Protein AF-A0A7X0PDZ9-F1 (afdb_monomer_lite)

pLDDT: mean 78.88, std 13.22, range [34.94, 92.25]

Organism: NCBI:txid592050

Sequence (84 aa):
MAIKVEPVALKVMGVVGLDAAQEMLNSRLIDVGCAVVKGESLLVSPDDA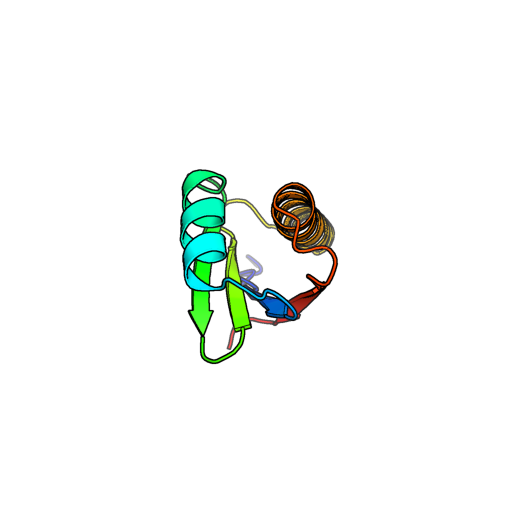NLRDEGDYRWFEAVVISLLHEHGEAAARGTVHPPQ

Structure (mmCIF, N/CA/C/O backbone):
data_AF-A0A7X0PDZ9-F1
#
_entry.id   AF-A0A7X0PDZ9-F1
#
loop_
_atom_site.group_PDB
_atom_site.id
_atom_site.type_symbol
_atom_site.label_atom_id
_atom_site.label_alt_id
_atom_site.label_comp_id
_atom_site.label_asym_id
_atom_site.label_entity_id
_atom_site.label_seq_id
_atom_site.pdbx_PDB_ins_code
_atom_site.Cartn_x
_atom_site.Cartn_y
_atom_site.Cartn_z
_atom_site.occupancy
_atom_site.B_iso_or_equiv
_atom_site.auth_seq_id
_atom_site.auth_comp_id
_atom_site.auth_asym_id
_atom_site.auth_atom_id
_atom_site.pdbx_PDB_model_num
ATOM 1 N N . MET A 1 1 ? 19.005 -9.446 -24.359 1.00 34.94 1 MET A N 1
ATOM 2 C CA . MET A 1 1 ? 18.012 -10.123 -23.499 1.00 34.94 1 MET A CA 1
ATOM 3 C C . MET A 1 1 ? 17.314 -9.045 -22.693 1.00 34.94 1 MET A C 1
ATOM 5 O O . MET A 1 1 ? 18.003 -8.340 -21.972 1.00 34.94 1 MET A O 1
ATOM 9 N N . ALA A 1 2 ? 16.008 -8.849 -22.876 1.00 41.31 2 ALA A N 1
ATOM 10 C CA . ALA A 1 2 ? 15.236 -7.979 -21.995 1.00 41.31 2 ALA A CA 1
ATOM 11 C C . ALA A 1 2 ? 14.936 -8.785 -20.729 1.00 41.31 2 ALA A C 1
ATOM 13 O O . ALA A 1 2 ? 14.238 -9.796 -20.804 1.00 41.31 2 ALA A O 1
ATOM 14 N N . ILE A 1 3 ? 15.534 -8.400 -19.603 1.00 39.16 3 ILE A N 1
ATOM 15 C CA . ILE A 1 3 ? 15.124 -8.923 -18.301 1.00 39.16 3 ILE A CA 1
ATOM 16 C C . ILE A 1 3 ? 13.711 -8.384 -18.099 1.00 39.16 3 ILE A C 1
ATOM 18 O O . ILE A 1 3 ? 13.517 -7.177 -17.971 1.00 39.16 3 ILE A O 1
ATOM 22 N N . LYS A 1 4 ? 12.721 -9.271 -18.192 1.00 46.09 4 LYS A N 1
ATOM 23 C CA . LYS A 1 4 ? 11.335 -8.954 -17.873 1.00 46.09 4 LYS A CA 1
ATOM 24 C C . LYS A 1 4 ? 11.286 -8.904 -16.347 1.00 46.09 4 LYS A C 1
ATOM 26 O O . LYS A 1 4 ? 11.232 -9.946 -15.705 1.00 46.09 4 LYS A O 1
ATOM 31 N N . VAL A 1 5 ? 11.490 -7.717 -15.782 1.00 51.06 5 VAL A N 1
ATOM 32 C CA . VAL A 1 5 ? 11.281 -7.491 -14.350 1.00 51.06 5 VAL A CA 1
ATOM 33 C C . VAL A 1 5 ? 9.778 -7.604 -14.151 1.00 51.06 5 VAL A C 1
ATOM 35 O O . VAL A 1 5 ? 9.024 -6.837 -14.741 1.00 51.06 5 VAL A O 1
ATOM 38 N N . GLU A 1 6 ? 9.353 -8.644 -13.449 1.00 52.56 6 GLU A N 1
ATOM 39 C CA . GLU A 1 6 ? 7.950 -8.821 -13.095 1.00 52.56 6 GLU A CA 1
ATOM 40 C C . GLU A 1 6 ? 7.625 -7.955 -11.863 1.00 52.56 6 GLU A C 1
ATOM 42 O O . GLU A 1 6 ? 8.500 -7.779 -11.004 1.00 52.56 6 GLU A O 1
ATOM 47 N N . PRO A 1 7 ? 6.395 -7.421 -11.758 1.00 57.06 7 PRO A N 1
ATOM 48 C CA . PRO A 1 7 ? 5.988 -6.541 -10.664 1.00 57.06 7 PRO A CA 1
ATOM 49 C C . PRO A 1 7 ? 6.098 -7.232 -9.313 1.00 57.06 7 PRO A C 1
ATOM 51 O O . PRO A 1 7 ? 5.524 -8.294 -9.085 1.00 57.06 7 PRO A O 1
ATOM 54 N N . VAL A 1 8 ? 6.766 -6.583 -8.370 1.00 66.25 8 VAL A N 1
ATOM 55 C CA . VAL A 1 8 ? 6.895 -7.041 -6.986 1.00 66.25 8 VAL A CA 1
ATOM 56 C C . VAL A 1 8 ? 5.876 -6.288 -6.121 1.00 66.25 8 VAL A C 1
ATOM 58 O O . VAL A 1 8 ? 5.790 -5.063 -6.189 1.00 66.25 8 VAL A O 1
ATOM 61 N N . ALA A 1 9 ? 5.095 -6.998 -5.302 1.00 76.31 9 ALA A N 1
ATOM 62 C CA . ALA A 1 9 ? 4.042 -6.404 -4.470 1.00 76.31 9 ALA A CA 1
ATOM 63 C C . ALA A 1 9 ? 4.528 -6.160 -3.034 1.00 76.31 9 ALA A C 1
ATOM 65 O O . ALA A 1 9 ? 5.162 -7.022 -2.427 1.00 76.31 9 ALA A O 1
ATOM 66 N N . LEU A 1 10 ? 4.188 -5.016 -2.443 1.00 81.62 10 LEU A N 1
ATOM 67 C CA . LEU A 1 10 ? 4.489 -4.700 -1.049 1.00 81.62 10 LEU A CA 1
ATOM 68 C C . LEU A 1 10 ? 3.342 -5.150 -0.143 1.00 81.62 10 LEU A C 1
ATOM 70 O O . LEU A 1 10 ? 2.209 -4.706 -0.303 1.00 81.62 10 LEU A O 1
ATOM 74 N N . LYS A 1 11 ? 3.623 -5.983 0.857 1.00 85.06 11 LYS A N 1
ATOM 75 C CA . LYS A 1 11 ? 2.674 -6.288 1.927 1.00 85.06 11 LYS A CA 1
ATOM 76 C C . LYS A 1 11 ? 2.909 -5.365 3.107 1.00 85.06 11 LYS A C 1
ATOM 78 O O . LYS A 1 11 ? 3.986 -5.363 3.695 1.00 85.06 11 LYS A O 1
ATOM 83 N N . VAL A 1 12 ? 1.869 -4.642 3.486 1.00 84.12 12 VAL A N 1
ATOM 84 C CA . VAL A 1 12 ? 1.838 -3.799 4.670 1.00 84.12 12 VAL A CA 1
ATOM 85 C C . VAL A 1 12 ? 1.042 -4.486 5.779 1.00 84.12 12 VAL A C 1
ATOM 87 O O . VAL A 1 12 ? -0.055 -5.008 5.555 1.00 84.12 12 VAL A O 1
ATOM 90 N N . MET A 1 13 ? 1.606 -4.488 6.985 1.00 85.38 13 MET A N 1
ATOM 91 C CA . MET A 1 13 ? 1.006 -5.048 8.200 1.00 85.38 13 MET A CA 1
ATOM 92 C C . MET A 1 13 ? 0.915 -3.994 9.307 1.00 85.38 13 MET A C 1
ATOM 94 O O . MET A 1 13 ? 1.668 -3.023 9.291 1.00 85.38 13 MET A O 1
ATOM 98 N N . GLY A 1 14 ? 0.033 -4.217 10.289 1.00 82.44 14 GLY A N 1
ATOM 99 C CA . GLY A 1 14 ? -0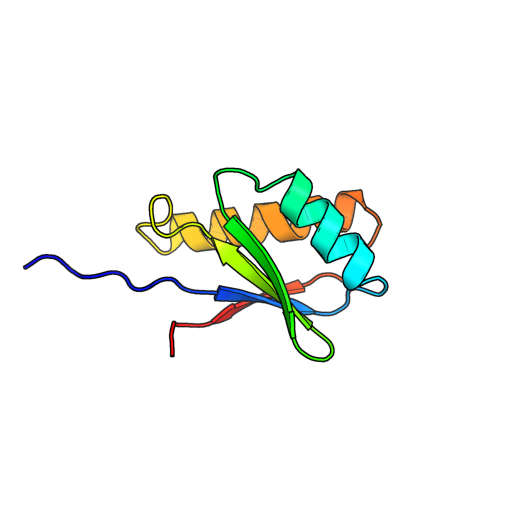.098 -3.355 11.474 1.00 82.44 14 GLY A CA 1
ATOM 100 C C . GLY A 1 14 ? -0.980 -2.118 11.284 1.00 82.44 14 GLY A C 1
ATOM 101 O O . GLY A 1 14 ? -0.923 -1.218 12.113 1.00 82.44 14 GLY A O 1
ATOM 102 N N . VAL A 1 15 ? -1.774 -2.082 10.212 1.00 85.25 15 VAL A N 1
ATOM 103 C CA . VAL A 1 15 ? -2.732 -1.009 9.912 1.00 85.25 15 VAL A CA 1
ATOM 104 C C . VAL A 1 15 ? -4.079 -1.351 10.545 1.00 85.25 15 VAL A C 1
ATOM 106 O O . VAL A 1 15 ? -4.623 -2.423 10.277 1.00 85.25 15 VAL A O 1
ATOM 109 N N . VAL A 1 16 ? -4.614 -0.458 11.379 1.00 83.06 16 VAL A N 1
ATOM 110 C CA . VAL A 1 16 ? -5.874 -0.689 12.107 1.00 83.06 16 VAL A CA 1
ATOM 111 C C . VAL A 1 16 ? -7.090 -0.439 11.205 1.00 83.06 16 VAL A C 1
ATOM 113 O O . VAL A 1 16 ? -8.083 -1.160 11.305 1.00 83.06 16 VAL A O 1
ATOM 116 N N . GLY A 1 17 ? -7.008 0.532 10.286 1.00 88.69 17 GLY A N 1
ATOM 117 C CA . GLY A 1 17 ? -8.065 0.849 9.318 1.00 88.69 17 GLY A CA 1
ATOM 118 C C . GLY A 1 17 ? -7.725 0.466 7.876 1.00 88.69 17 GLY A C 1
ATOM 119 O O . GLY A 1 17 ? -7.406 1.343 7.080 1.00 88.69 17 GLY A O 1
ATOM 120 N N . LEU A 1 18 ? -7.816 -0.821 7.514 1.00 89.12 18 LEU A N 1
ATOM 121 C CA . LEU A 1 18 ? -7.399 -1.315 6.187 1.00 89.12 18 LEU A CA 1
ATOM 122 C C . LEU A 1 18 ? -8.152 -0.666 5.012 1.00 89.12 18 LEU A C 1
ATOM 124 O O . LEU A 1 18 ? -7.506 -0.255 4.052 1.00 89.12 18 LEU A O 1
ATOM 128 N N . ASP A 1 19 ? -9.477 -0.522 5.095 1.00 90.50 19 ASP A N 1
ATOM 129 C CA . ASP A 1 19 ? -10.278 0.068 4.008 1.00 90.50 19 ASP A CA 1
ATOM 130 C C . ASP A 1 19 ? -9.994 1.570 3.842 1.00 90.50 19 ASP A C 1
ATOM 132 O O . ASP A 1 19 ? -9.796 2.059 2.731 1.00 90.50 19 ASP A O 1
ATOM 136 N N . ALA A 1 20 ? -9.889 2.298 4.958 1.00 89.88 20 ALA A N 1
ATOM 137 C CA . ALA A 1 20 ? -9.542 3.718 4.952 1.00 89.88 20 ALA A CA 1
ATOM 138 C C . ALA A 1 20 ? -8.113 3.947 4.430 1.00 89.88 20 ALA A C 1
ATOM 140 O O . ALA A 1 20 ? -7.870 4.853 3.632 1.00 89.88 20 ALA A O 1
ATOM 141 N N . ALA A 1 21 ? -7.170 3.092 4.831 1.00 89.69 21 ALA A N 1
ATOM 142 C CA . ALA A 1 21 ? -5.803 3.114 4.330 1.00 89.69 21 ALA A CA 1
ATOM 143 C C . ALA A 1 21 ? -5.738 2.779 2.834 1.00 89.69 21 ALA A C 1
ATOM 145 O O . ALA A 1 21 ? -4.976 3.410 2.106 1.00 89.69 21 ALA A O 1
ATOM 146 N N . GLN A 1 22 ? -6.552 1.831 2.359 1.00 92.00 22 GLN A N 1
ATOM 147 C CA . GLN A 1 22 ? -6.659 1.504 0.940 1.00 92.00 22 GLN A CA 1
ATOM 148 C C . GLN A 1 22 ? -7.133 2.713 0.127 1.00 92.00 22 GLN A C 1
ATOM 150 O O . GLN A 1 22 ? -6.500 3.066 -0.868 1.00 92.00 22 GLN A O 1
ATOM 155 N N . GLU A 1 23 ? -8.238 3.340 0.534 1.00 92.25 23 GLU A N 1
ATOM 156 C CA . GLU A 1 23 ? -8.796 4.506 -0.155 1.00 92.25 23 GLU A CA 1
ATOM 157 C C . GLU A 1 23 ? -7.799 5.673 -0.161 1.00 92.25 23 GLU A C 1
ATOM 159 O O . GLU A 1 23 ? -7.532 6.264 -1.210 1.00 92.25 23 GLU A O 1
ATOM 164 N N . MET A 1 24 ? -7.172 5.941 0.989 1.00 91.31 24 MET A N 1
ATOM 165 C CA . MET A 1 24 ? -6.146 6.971 1.128 1.00 91.31 24 MET A CA 1
ATOM 166 C C . MET A 1 24 ? -4.967 6.713 0.188 1.00 91.31 24 MET A C 1
ATOM 168 O O . MET A 1 24 ? -4.608 7.601 -0.588 1.00 91.31 24 MET A O 1
ATOM 172 N N . LEU A 1 25 ? -4.402 5.503 0.191 1.00 90.56 25 LEU A N 1
ATOM 173 C CA . LEU A 1 25 ? -3.279 5.167 -0.681 1.00 90.56 25 LEU A CA 1
ATOM 174 C C . LEU A 1 25 ? -3.669 5.255 -2.157 1.00 90.56 25 LEU A C 1
ATOM 176 O O . LEU A 1 25 ? -2.942 5.871 -2.927 1.00 90.56 25 LEU A O 1
ATOM 180 N N . ASN A 1 26 ? -4.832 4.737 -2.558 1.00 90.25 26 ASN A N 1
ATOM 1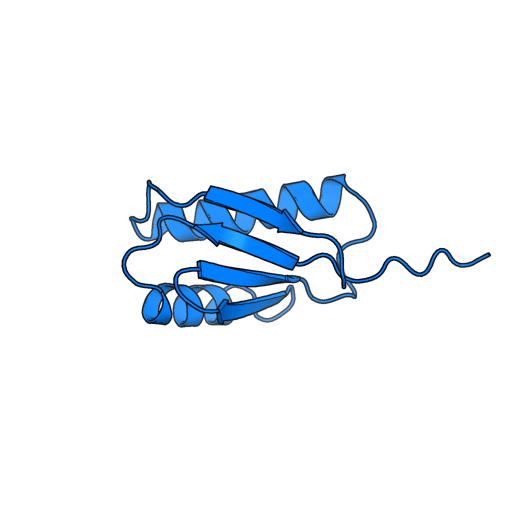81 C CA . ASN A 1 26 ? -5.296 4.837 -3.946 1.00 90.25 26 ASN A CA 1
ATOM 182 C C . ASN A 1 26 ? -5.522 6.289 -4.392 1.00 90.25 26 ASN A C 1
ATOM 184 O O . ASN A 1 26 ? -5.268 6.615 -5.547 1.00 90.25 26 ASN A O 1
ATOM 188 N N . SER A 1 27 ? -5.927 7.184 -3.485 1.00 90.88 27 SER A N 1
ATOM 189 C CA . SER A 1 27 ? -6.042 8.620 -3.783 1.00 90.88 27 SER A CA 1
ATOM 190 C C . SER A 1 27 ? -4.688 9.332 -3.920 1.00 90.88 27 SER A C 1
ATOM 192 O O . SER A 1 27 ? -4.605 10.398 -4.527 1.00 90.88 27 SER A O 1
ATOM 194 N N . ARG A 1 28 ? -3.618 8.760 -3.353 1.00 87.56 28 ARG A N 1
ATOM 195 C CA . ARG A 1 28 ? -2.266 9.342 -3.325 1.00 87.56 28 ARG A CA 1
ATOM 196 C C . ARG A 1 28 ? -1.316 8.719 -4.349 1.00 87.56 28 ARG A C 1
ATOM 198 O O . ARG A 1 28 ? -0.369 9.382 -4.755 1.00 87.56 28 ARG A O 1
ATOM 205 N N . LEU A 1 29 ? -1.563 7.478 -4.766 1.00 85.12 29 LEU A N 1
ATOM 206 C CA . LEU A 1 29 ? -0.703 6.693 -5.659 1.00 85.12 29 LEU A CA 1
ATOM 207 C C . LEU A 1 29 ? -1.197 6.661 -7.118 1.00 85.12 29 LEU A C 1
ATOM 209 O O . LEU A 1 29 ? -0.743 5.808 -7.870 1.00 85.12 29 LEU A O 1
ATOM 213 N N . ILE A 1 30 ? -2.081 7.587 -7.519 1.00 78.56 30 ILE A N 1
ATOM 214 C CA . ILE A 1 30 ? -2.874 7.583 -8.773 1.00 78.56 30 ILE A CA 1
ATOM 215 C C . ILE A 1 30 ? -2.077 7.234 -10.054 1.00 78.56 30 ILE A C 1
ATOM 217 O O . ILE A 1 30 ? -2.653 6.634 -10.955 1.00 78.56 30 ILE A O 1
ATOM 221 N N . ASP A 1 31 ? -0.769 7.510 -10.112 1.00 77.88 31 ASP A N 1
ATOM 222 C CA . ASP A 1 31 ? 0.092 7.254 -11.285 1.00 77.88 31 ASP A CA 1
ATOM 223 C C . ASP A 1 31 ? 1.286 6.314 -11.015 1.00 77.88 31 ASP A C 1
ATOM 225 O O . ASP A 1 31 ? 2.170 6.141 -11.857 1.00 77.88 31 ASP A O 1
ATOM 229 N N . VAL A 1 32 ? 1.383 5.764 -9.804 1.00 76.62 32 VAL A N 1
ATOM 230 C CA . VAL A 1 32 ? 2.557 4.998 -9.352 1.00 76.62 32 VAL A CA 1
ATOM 231 C C . VAL A 1 32 ? 2.205 3.658 -8.722 1.00 76.62 32 VAL A C 1
ATOM 233 O O . VAL A 1 32 ? 3.112 2.868 -8.475 1.00 76.62 32 VAL A O 1
ATOM 236 N N . GLY A 1 33 ? 0.926 3.376 -8.465 1.00 83.12 33 GLY A N 1
ATOM 237 C CA . GLY A 1 33 ? 0.488 2.080 -7.966 1.00 83.12 33 GLY A CA 1
ATOM 238 C C . GLY A 1 33 ? -0.946 2.053 -7.456 1.00 83.12 33 GLY A C 1
ATOM 239 O O . GLY A 1 33 ? -1.695 3.021 -7.545 1.00 83.12 33 GLY A O 1
ATOM 240 N N . CYS A 1 34 ? -1.327 0.919 -6.885 1.00 86.81 34 CYS A N 1
ATOM 241 C CA . CYS A 1 34 ? -2.623 0.704 -6.268 1.00 86.81 34 CYS A CA 1
ATOM 242 C C . CYS A 1 34 ? -2.495 -0.115 -4.982 1.00 86.81 34 CYS A C 1
ATOM 244 O O . CYS A 1 34 ? -1.581 -0.920 -4.812 1.00 86.81 34 CYS A O 1
ATOM 246 N N . ALA A 1 35 ? -3.436 0.079 -4.069 1.00 89.12 35 ALA A N 1
ATOM 247 C CA . ALA A 1 35 ? -3.582 -0.675 -2.839 1.00 89.12 35 ALA A CA 1
ATOM 248 C C . ALA A 1 35 ? -4.850 -1.538 -2.881 1.00 89.12 35 ALA A C 1
ATOM 250 O O . ALA A 1 35 ? -5.922 -1.099 -3.317 1.00 89.12 35 ALA A O 1
ATOM 251 N N . VAL A 1 36 ? -4.735 -2.764 -2.374 1.00 88.19 36 VAL A N 1
ATOM 252 C CA . VAL A 1 36 ? -5.823 -3.730 -2.208 1.00 88.19 36 VAL A CA 1
ATOM 253 C C . VAL A 1 36 ? -5.731 -4.403 -0.843 1.00 88.19 36 VAL A C 1
ATOM 255 O O . VAL A 1 36 ? -4.649 -4.745 -0.369 1.00 88.19 36 VAL A O 1
ATOM 258 N N . VAL A 1 37 ? -6.871 -4.632 -0.202 1.00 88.25 37 VAL A N 1
ATOM 259 C CA . VAL A 1 37 ? -6.930 -5.391 1.052 1.00 88.25 37 VAL A CA 1
ATOM 260 C C . VAL A 1 37 ? -6.910 -6.889 0.735 1.00 88.25 37 VAL A C 1
ATOM 262 O O . VAL A 1 37 ? -7.692 -7.374 -0.083 1.00 88.25 37 VAL A O 1
ATOM 265 N N . LYS A 1 38 ? -6.022 -7.647 1.387 1.00 86.75 38 LYS A N 1
ATOM 266 C CA . LYS A 1 38 ? -5.963 -9.113 1.295 1.00 86.75 38 LYS A CA 1
ATOM 267 C C . LYS A 1 38 ? -5.849 -9.725 2.688 1.00 86.75 38 LYS A C 1
ATOM 269 O O . LYS A 1 38 ? -4.761 -9.808 3.258 1.00 86.75 38 LYS A O 1
ATOM 274 N N . GLY A 1 39 ? -6.976 -10.211 3.205 1.00 86.12 39 GLY A N 1
ATOM 275 C CA . GLY A 1 39 ? -7.062 -10.723 4.572 1.00 86.12 39 GLY A CA 1
ATOM 276 C C . GLY A 1 39 ? -6.791 -9.606 5.580 1.00 86.12 39 GLY A C 1
ATOM 277 O O . GLY A 1 39 ? -7.366 -8.531 5.475 1.00 86.12 39 GLY A O 1
ATOM 278 N N . GLU A 1 40 ? -5.880 -9.844 6.518 1.00 84.94 40 GLU A N 1
ATOM 279 C CA . GLU A 1 40 ? -5.486 -8.882 7.561 1.00 84.94 40 GLU A CA 1
ATOM 280 C C . GLU A 1 40 ? -4.308 -7.991 7.127 1.00 84.94 40 GLU A C 1
ATOM 282 O O . GLU A 1 40 ? -3.454 -7.604 7.926 1.00 84.94 40 GLU A O 1
ATOM 287 N N . SER A 1 41 ? -4.148 -7.756 5.827 1.00 84.62 41 SER A N 1
ATOM 288 C CA . SER A 1 41 ? -2.997 -7.030 5.292 1.00 84.62 41 SER A CA 1
ATOM 289 C C . SER A 1 41 ? -3.383 -6.175 4.102 1.00 84.62 41 SER A C 1
ATOM 291 O O . SER A 1 41 ? -4.293 -6.510 3.342 1.00 84.62 41 SER A O 1
ATOM 293 N N . LEU A 1 42 ? -2.643 -5.087 3.925 1.00 86.44 42 LEU A N 1
ATOM 294 C CA . LEU A 1 42 ? -2.785 -4.193 2.788 1.00 86.44 42 LEU A CA 1
ATOM 295 C C . LEU A 1 42 ? -1.678 -4.520 1.789 1.00 86.44 42 LEU A C 1
ATOM 297 O O . LEU A 1 42 ? -0.499 -4.427 2.112 1.00 86.44 42 LEU A O 1
ATOM 301 N N . LEU A 1 43 ? -2.046 -4.967 0.596 1.00 87.38 43 LEU A N 1
ATOM 302 C CA . LEU A 1 43 ? -1.106 -5.165 -0.497 1.00 87.38 43 LEU A CA 1
ATOM 303 C C . LEU A 1 43 ? -1.065 -3.905 -1.345 1.00 87.38 43 LEU A C 1
ATOM 305 O O . LEU A 1 43 ? -2.104 -3.438 -1.797 1.00 87.38 43 LEU A O 1
ATOM 309 N N . VAL A 1 44 ? 0.127 -3.385 -1.593 1.00 85.75 44 VAL A N 1
ATOM 310 C CA . VAL A 1 44 ? 0.346 -2.234 -2.460 1.00 85.75 44 VAL A CA 1
ATOM 311 C C . VAL A 1 44 ? 1.205 -2.682 -3.626 1.00 85.75 44 VAL A C 1
ATOM 313 O O . VAL A 1 44 ? 2.324 -3.155 -3.442 1.00 85.75 44 VAL A O 1
ATOM 316 N N . SER A 1 45 ? 0.650 -2.582 -4.825 1.00 83.44 45 SER A N 1
ATOM 317 C CA . SER A 1 45 ? 1.334 -2.929 -6.062 1.00 83.44 45 SER A CA 1
ATOM 318 C C . SER A 1 45 ? 1.718 -1.637 -6.775 1.00 83.44 45 SER A C 1
ATOM 320 O O . SER A 1 45 ? 0.843 -0.808 -7.017 1.00 83.44 45 SER A O 1
ATOM 322 N N . PRO A 1 46 ? 2.999 -1.426 -7.077 1.00 79.25 46 PRO A N 1
ATOM 323 C CA . PRO A 1 46 ? 3.419 -0.324 -7.923 1.00 79.25 46 PRO A CA 1
ATOM 324 C C . PRO A 1 46 ? 2.916 -0.537 -9.353 1.00 79.25 46 PRO A C 1
ATOM 326 O O . PRO A 1 46 ? 2.692 -1.673 -9.771 1.00 79.25 46 PRO A O 1
ATOM 329 N N . ASP A 1 47 ? 2.739 0.546 -10.104 1.00 77.56 47 ASP A N 1
ATOM 330 C CA . ASP A 1 47 ? 2.496 0.433 -11.538 1.00 77.56 47 ASP A CA 1
ATOM 331 C C . ASP A 1 47 ? 3.801 -0.014 -12.216 1.00 77.56 47 ASP A C 1
ATOM 333 O O . ASP A 1 47 ? 4.864 0.587 -12.011 1.00 77.56 47 ASP A O 1
ATOM 337 N N . ASP A 1 48 ? 3.713 -1.083 -13.007 1.00 63.91 48 ASP A N 1
ATOM 338 C CA . ASP A 1 48 ? 4.829 -1.813 -13.629 1.00 63.91 48 ASP A CA 1
ATOM 339 C C . ASP A 1 48 ? 5.796 -0.907 -14.411 1.00 63.91 48 ASP A C 1
ATOM 341 O O . ASP A 1 48 ? 6.959 -1.241 -14.637 1.00 63.91 48 ASP A O 1
ATOM 345 N N . ALA A 1 49 ? 5.327 0.265 -14.840 1.00 58.53 49 ALA A N 1
ATOM 346 C CA . ALA A 1 49 ? 6.093 1.203 -15.647 1.00 58.53 49 ALA A CA 1
ATOM 347 C C . ALA A 1 49 ? 7.230 1.922 -14.891 1.00 58.53 49 ALA A C 1
ATOM 349 O O . ALA A 1 49 ? 8.176 2.396 -15.535 1.00 58.53 49 ALA A O 1
ATOM 350 N N . ASN A 1 50 ? 7.158 2.022 -13.557 1.00 63.66 50 ASN A N 1
ATOM 351 C CA . ASN A 1 50 ? 8.003 2.947 -12.792 1.00 63.66 50 ASN A CA 1
ATOM 352 C C . ASN A 1 50 ? 9.081 2.295 -11.917 1.00 63.66 50 ASN A C 1
ATOM 354 O O . ASN A 1 50 ? 9.986 3.015 -11.502 1.00 63.66 50 ASN A O 1
ATOM 358 N N . LEU A 1 51 ? 9.050 0.980 -11.672 1.00 72.56 51 LEU A N 1
ATOM 359 C CA . LEU A 1 51 ? 10.066 0.316 -10.844 1.00 72.56 51 LEU A CA 1
ATOM 360 C C . LEU A 1 51 ? 10.952 -0.611 -11.673 1.00 72.56 51 LEU A C 1
ATOM 362 O O . LEU A 1 51 ? 10.484 -1.570 -12.284 1.00 72.56 51 LEU A O 1
ATOM 366 N N . ARG A 1 52 ? 12.252 -0.319 -11.701 1.00 72.69 52 ARG A N 1
ATOM 367 C CA . ARG A 1 52 ? 13.220 -0.996 -12.576 1.00 72.69 52 ARG A CA 1
ATOM 368 C C . ARG A 1 52 ? 14.245 -1.800 -11.794 1.00 72.69 52 ARG A C 1
ATOM 370 O O . ARG A 1 52 ? 14.729 -2.811 -12.302 1.00 72.69 52 ARG A O 1
ATOM 377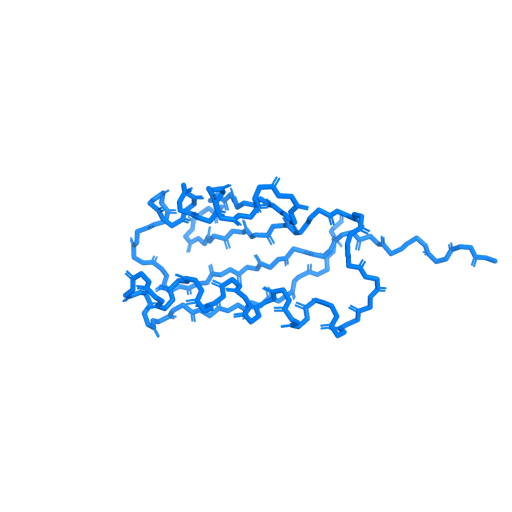 N N . ASP A 1 53 ? 14.567 -1.365 -10.580 1.00 77.44 53 ASP A N 1
ATOM 378 C CA . ASP A 1 53 ? 15.563 -2.003 -9.724 1.00 77.44 53 ASP A CA 1
ATOM 379 C C . ASP A 1 53 ? 15.193 -1.982 -8.231 1.00 77.44 53 ASP A C 1
ATOM 381 O O . ASP A 1 53 ? 14.207 -1.381 -7.812 1.00 77.44 53 ASP A O 1
ATOM 385 N N . GLU A 1 54 ? 15.987 -2.682 -7.413 1.00 77.50 54 GLU A N 1
ATOM 386 C CA . GLU A 1 54 ? 15.776 -2.819 -5.963 1.00 77.50 54 GLU A CA 1
ATOM 387 C C . GLU A 1 54 ? 15.713 -1.467 -5.225 1.00 77.50 54 GLU A C 1
ATOM 389 O O . GLU A 1 54 ? 15.017 -1.347 -4.215 1.00 77.50 54 GLU A O 1
ATOM 394 N N . GLY A 1 55 ? 16.413 -0.441 -5.719 1.00 81.19 55 GLY A N 1
ATOM 395 C CA . GLY A 1 55 ? 16.372 0.908 -5.164 1.00 81.19 55 GLY A CA 1
ATOM 396 C C . GLY A 1 55 ? 14.999 1.551 -5.333 1.00 81.19 55 GLY A C 1
ATOM 397 O O . GLY A 1 55 ? 14.473 2.110 -4.367 1.00 81.19 55 GLY A O 1
ATOM 398 N N . ASP A 1 56 ? 14.390 1.394 -6.508 1.00 80.38 56 ASP A N 1
ATOM 399 C CA . ASP A 1 56 ? 13.034 1.875 -6.786 1.00 80.38 56 ASP A CA 1
ATOM 400 C C . ASP A 1 56 ? 12.007 1.193 -5.869 1.00 80.38 56 ASP A C 1
ATOM 402 O O . ASP A 1 56 ? 11.151 1.858 -5.282 1.00 80.38 56 ASP A O 1
ATOM 406 N N . TYR A 1 57 ? 12.131 -0.124 -5.665 1.00 78.12 57 TYR A N 1
ATOM 407 C CA . TYR A 1 57 ? 11.254 -0.870 -4.753 1.00 78.12 57 TYR A CA 1
ATOM 408 C C . TYR A 1 57 ? 11.388 -0.404 -3.298 1.00 78.12 57 TYR A C 1
ATOM 410 O O . TYR A 1 57 ? 10.378 -0.216 -2.619 1.00 78.12 57 TYR A O 1
ATOM 418 N N . ARG A 1 58 ? 12.616 -0.168 -2.816 1.00 82.31 58 ARG A N 1
ATOM 419 C CA . ARG A 1 58 ? 12.847 0.355 -1.457 1.00 82.31 58 ARG A CA 1
ATOM 420 C C . ARG A 1 58 ? 12.324 1.779 -1.290 1.00 82.31 58 ARG A C 1
ATOM 422 O O . ARG A 1 58 ? 11.800 2.118 -0.229 1.00 82.31 58 ARG A O 1
ATOM 429 N N . TRP A 1 59 ? 12.464 2.618 -2.315 1.00 85.88 59 TRP A N 1
ATOM 430 C CA . TRP A 1 59 ? 11.881 3.956 -2.316 1.00 85.88 59 TRP A CA 1
ATOM 431 C C . TRP A 1 59 ? 10.352 3.889 -2.249 1.00 85.88 59 TRP A C 1
ATOM 433 O O . TRP A 1 59 ? 9.753 4.552 -1.403 1.00 85.88 59 TRP A O 1
ATOM 443 N N . PHE A 1 60 ? 9.729 3.042 -3.072 1.00 84.69 60 PHE A N 1
ATOM 444 C CA . PHE A 1 60 ? 8.279 2.858 -3.086 1.00 84.69 60 PHE A CA 1
ATOM 445 C C . PHE A 1 60 ? 7.757 2.359 -1.731 1.00 84.69 60 PHE A C 1
ATOM 447 O O . PHE A 1 60 ? 6.794 2.907 -1.196 1.00 84.69 60 PHE A O 1
ATOM 454 N N . GLU A 1 61 ? 8.445 1.389 -1.120 1.00 86.38 61 GLU A N 1
ATOM 455 C CA . GLU A 1 61 ? 8.162 0.934 0.243 1.00 86.38 61 GLU A CA 1
ATOM 456 C C . GLU A 1 61 ? 8.201 2.084 1.257 1.00 86.38 61 GLU A C 1
ATOM 458 O O . GLU A 1 61 ? 7.265 2.253 2.044 1.00 86.38 61 GLU A O 1
ATOM 463 N N . ALA A 1 62 ? 9.249 2.909 1.218 1.00 87.38 62 ALA A N 1
ATOM 464 C CA . ALA A 1 62 ? 9.392 4.037 2.130 1.00 87.38 62 ALA A CA 1
ATOM 465 C C . ALA A 1 62 ? 8.279 5.082 1.945 1.00 87.38 62 ALA A C 1
ATOM 467 O O . ALA A 1 62 ? 7.778 5.617 2.937 1.00 87.38 62 ALA A O 1
ATOM 468 N N . VAL A 1 63 ? 7.856 5.350 0.704 1.00 87.50 63 VAL A N 1
ATOM 469 C CA . VAL A 1 63 ? 6.738 6.259 0.401 1.00 87.50 63 VAL A CA 1
ATOM 470 C C . VAL A 1 63 ? 5.437 5.731 0.998 1.00 87.50 63 VAL A C 1
ATOM 472 O O . VAL A 1 63 ? 4.759 6.464 1.717 1.00 87.50 63 VAL A O 1
ATOM 475 N N . VAL A 1 64 ? 5.110 4.458 0.765 1.00 88.25 64 VAL A N 1
ATOM 476 C CA . VAL A 1 64 ? 3.882 3.839 1.288 1.00 88.25 64 VAL A CA 1
ATOM 477 C C . VAL A 1 64 ? 3.846 3.878 2.817 1.00 8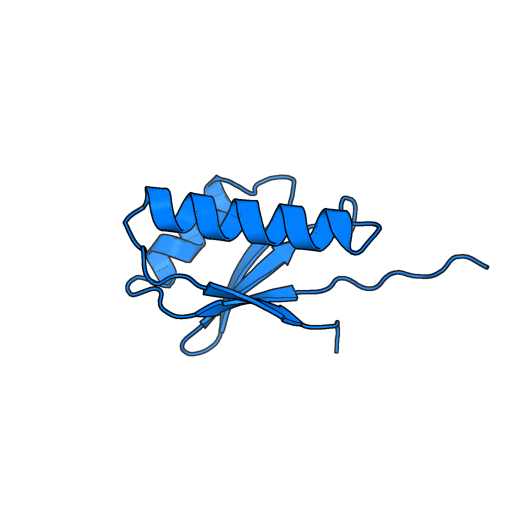8.25 64 VAL A C 1
ATOM 479 O O . VAL A 1 64 ? 2.841 4.291 3.395 1.00 88.25 64 VAL A O 1
ATOM 482 N N . ILE A 1 65 ? 4.940 3.497 3.486 1.00 88.12 65 ILE A N 1
ATOM 483 C CA . ILE A 1 65 ? 5.021 3.528 4.956 1.00 88.12 65 ILE A CA 1
ATOM 484 C C . ILE A 1 65 ? 4.890 4.965 5.478 1.00 88.12 65 ILE A C 1
ATOM 486 O O . ILE A 1 65 ? 4.183 5.201 6.457 1.00 88.12 65 ILE A O 1
ATOM 490 N N . SER A 1 66 ? 5.521 5.937 4.814 1.00 88.94 66 SER A N 1
ATOM 491 C CA . SER A 1 66 ? 5.447 7.349 5.211 1.00 88.94 66 SER A CA 1
ATOM 492 C C . SER A 1 66 ? 4.020 7.892 5.129 1.00 88.94 66 SER A C 1
ATOM 494 O O . SER A 1 66 ? 3.555 8.505 6.086 1.00 88.94 66 SER A O 1
ATOM 496 N N . LEU A 1 67 ? 3.293 7.596 4.046 1.00 89.62 67 LEU A N 1
ATOM 497 C CA . LEU A 1 67 ? 1.889 7.996 3.886 1.00 89.62 67 LEU A CA 1
ATOM 498 C C . LEU A 1 67 ? 0.991 7.416 4.989 1.00 89.62 67 LEU A C 1
ATOM 500 O O . LEU A 1 67 ? 0.081 8.084 5.478 1.00 89.62 67 LEU A O 1
ATOM 504 N N . LEU A 1 68 ? 1.256 6.180 5.416 1.00 89.06 68 LEU A N 1
ATOM 505 C CA . LEU A 1 68 ? 0.520 5.548 6.512 1.00 89.06 68 LEU A CA 1
ATOM 506 C C . LEU A 1 68 ? 0.854 6.183 7.867 1.00 89.06 68 LEU A C 1
ATOM 508 O O . LEU A 1 68 ? -0.045 6.440 8.668 1.00 89.06 68 LEU A O 1
ATOM 512 N N . HIS A 1 69 ? 2.122 6.510 8.115 1.00 88.56 69 HIS A N 1
ATOM 513 C CA . HIS A 1 69 ? 2.536 7.215 9.329 1.00 88.56 69 HIS A CA 1
ATOM 514 C C . HIS A 1 69 ? 1.932 8.619 9.434 1.00 88.56 69 HIS A C 1
ATOM 516 O O . HIS A 1 69 ? 1.488 9.006 10.514 1.00 88.56 69 HIS A O 1
ATOM 522 N N . GLU A 1 70 ? 1.862 9.366 8.329 1.00 88.06 70 GLU A N 1
ATOM 523 C CA . GLU A 1 70 ? 1.173 10.665 8.275 1.00 88.06 70 GLU A CA 1
ATOM 524 C C . GLU A 1 70 ? -0.314 10.551 8.644 1.00 88.06 70 GLU A C 1
ATOM 526 O O . GLU A 1 70 ? -0.898 11.495 9.175 1.00 88.06 7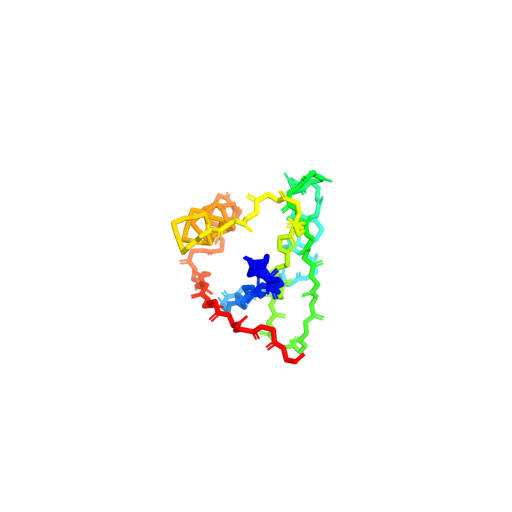0 GLU A O 1
ATOM 531 N N . HIS A 1 71 ? -0.914 9.380 8.416 1.00 82.50 71 HIS A N 1
ATOM 532 C CA . HIS A 1 71 ? -2.292 9.071 8.787 1.00 82.50 71 HIS A CA 1
ATOM 533 C C . HIS A 1 71 ? -2.450 8.527 10.221 1.00 82.50 71 HIS A C 1
ATOM 535 O O . HIS A 1 71 ? -3.550 8.180 10.640 1.00 82.50 71 HIS A O 1
ATOM 541 N N . GLY A 1 72 ? -1.367 8.469 11.000 1.00 84.06 72 GLY A N 1
ATOM 542 C CA . GLY A 1 72 ? -1.381 7.992 12.384 1.00 84.06 72 GLY A CA 1
ATOM 543 C C . GLY A 1 72 ? -1.182 6.482 12.543 1.00 84.06 72 GLY A C 1
ATOM 544 O O . GLY A 1 72 ? -1.162 5.992 13.672 1.00 84.06 72 GLY A O 1
ATOM 545 N N . GLU A 1 73 ? -0.955 5.741 11.457 1.00 86.12 73 GLU A N 1
ATOM 546 C CA . GLU A 1 73 ? -0.701 4.294 11.483 1.00 86.12 73 GLU A CA 1
ATOM 547 C C . GLU A 1 73 ? 0.777 4.003 11.792 1.00 86.12 73 GLU A C 1
ATOM 549 O O . GLU A 1 73 ? 1.480 3.355 11.024 1.00 86.12 73 GLU A O 1
ATOM 554 N N . ALA A 1 74 ? 1.276 4.484 12.936 1.00 75.94 74 ALA A N 1
ATOM 555 C CA . ALA A 1 74 ? 2.690 4.395 13.336 1.00 75.94 74 ALA A CA 1
ATOM 556 C C . ALA A 1 74 ? 3.238 2.956 13.484 1.00 75.94 74 ALA A C 1
ATOM 558 O O . ALA A 1 74 ? 4.441 2.759 13.657 1.00 75.94 74 ALA A O 1
ATOM 559 N N . ALA A 1 75 ? 2.362 1.946 13.464 1.00 79.38 75 ALA A N 1
ATOM 560 C CA . ALA A 1 75 ? 2.727 0.533 13.499 1.00 79.38 75 ALA A CA 1
ATOM 561 C C . ALA A 1 75 ? 2.876 -0.096 12.100 1.00 79.38 75 ALA A C 1
ATOM 563 O O . ALA A 1 75 ? 3.255 -1.268 12.014 1.00 79.38 75 ALA A O 1
ATOM 564 N N . ALA A 1 76 ? 2.600 0.654 11.026 1.00 81.50 76 ALA A N 1
ATOM 565 C CA . ALA A 1 76 ? 2.685 0.166 9.658 1.00 81.50 76 ALA A CA 1
ATOM 566 C C . ALA A 1 76 ? 4.108 -0.301 9.313 1.00 81.50 76 ALA A C 1
ATOM 568 O O . ALA A 1 76 ? 5.099 0.392 9.547 1.00 81.50 76 ALA A O 1
ATOM 569 N N . ARG A 1 77 ? 4.221 -1.498 8.734 1.00 81.12 77 ARG A N 1
ATOM 570 C CA . ARG A 1 77 ? 5.490 -2.055 8.237 1.00 81.12 77 ARG A CA 1
ATOM 571 C C . ARG A 1 77 ? 5.295 -2.663 6.864 1.00 81.12 77 ARG A C 1
ATOM 573 O O . ARG A 1 77 ? 4.319 -3.384 6.677 1.00 81.12 77 ARG A O 1
ATOM 580 N N . GLY A 1 78 ? 6.229 -2.406 5.954 1.00 79.69 78 GLY A N 1
ATOM 581 C CA . GLY A 1 78 ? 6.273 -2.986 4.617 1.00 79.69 78 GLY A CA 1
ATOM 582 C C . GLY A 1 78 ? 7.135 -4.247 4.554 1.00 79.69 78 GLY A C 1
ATOM 583 O O . GLY A 1 78 ? 8.046 -4.457 5.354 1.00 79.69 78 GLY A O 1
ATOM 584 N N . THR A 1 79 ? 6.812 -5.143 3.631 1.00 79.88 79 THR A N 1
ATOM 585 C CA . THR A 1 79 ? 7.705 -6.210 3.181 1.00 79.88 79 THR A CA 1
ATOM 586 C C . THR A 1 79 ? 7.429 -6.483 1.715 1.00 79.88 79 THR A C 1
ATOM 588 O O . THR A 1 79 ? 6.288 -6.692 1.308 1.00 79.88 79 THR A O 1
ATOM 591 N N . VAL A 1 80 ? 8.483 -6.453 0.916 1.00 73.38 80 VAL A N 1
ATOM 592 C CA . VAL A 1 80 ? 8.436 -6.650 -0.529 1.00 73.38 80 VAL A CA 1
ATOM 593 C C . VAL A 1 80 ? 8.324 -8.150 -0.839 1.00 73.38 80 VAL A C 1
ATOM 595 O O . VAL A 1 80 ? 9.109 -8.954 -0.336 1.00 73.38 80 VAL A O 1
ATOM 598 N N . HIS A 1 81 ? 7.344 -8.541 -1.653 1.00 68.94 81 HIS A N 1
ATOM 599 C CA . HIS A 1 81 ? 7.106 -9.923 -2.068 1.00 68.94 81 HIS A CA 1
ATOM 600 C C . HIS A 1 81 ? 7.287 -10.081 -3.577 1.00 68.94 81 HIS A C 1
ATOM 602 O O . HIS A 1 81 ? 6.628 -9.360 -4.330 1.00 68.94 81 HIS A O 1
ATOM 608 N N . PRO A 1 82 ? 8.115 -11.042 -4.031 1.00 56.56 82 PRO A N 1
ATOM 609 C CA . PRO A 1 82 ? 8.275 -11.311 -5.455 1.00 56.56 82 PRO A CA 1
ATOM 610 C C . PRO A 1 82 ? 6.929 -11.675 -6.108 1.00 56.56 82 PRO A C 1
ATOM 612 O O . PRO A 1 82 ? 6.068 -12.247 -5.425 1.00 56.56 82 PRO A O 1
ATOM 615 N N . PRO A 1 83 ? 6.747 -11.359 -7.405 1.00 57.31 83 PRO A N 1
ATOM 616 C CA . PRO A 1 83 ? 5.602 -11.830 -8.178 1.00 57.31 83 PRO A CA 1
ATOM 617 C C . PRO A 1 83 ? 5.505 -13.354 -8.086 1.00 57.31 83 PRO A C 1
ATOM 619 O O . PRO A 1 83 ? 6.526 -14.046 -8.048 1.00 57.31 83 PRO A O 1
ATOM 622 N N . GLN A 1 84 ? 4.273 -13.858 -7.993 1.00 48.81 84 GLN A N 1
ATOM 623 C CA . GLN A 1 84 ? 3.977 -15.293 -8.018 1.00 48.81 84 GLN A CA 1
ATOM 624 C C . GLN A 1 84 ? 3.744 -15.784 -9.439 1.00 48.81 84 GLN A C 1
ATOM 626 O O . GLN A 1 84 ? 3.045 -15.063 -10.185 1.00 48.81 84 GLN A O 1
#

Radius of gyration: 12.42 Å; chains: 1; bounding box: 28×26×37 Å

Foldseek 3Di:
DPPQQDWKKKKKAQAPDQVVLQVQCCVVLVQFWHWDDDPRIIIITTDSPQDDDPVSVVVVQVVSQVSCVVVVSPVIHIDIGGDD

Secondary structure (DSSP, 8-state):
-----PPPEEEEE--S-HHHHHHHHHHH-TTTEEEEE-SSSEEEEE-TTT--SHHHHHHHHHHHHHHHHHTT-TT-EEEEE---